Protein AF-A0A1K1T261-F1 (afdb_monomer_lite)

Foldseek 3Di:
DVPLVVVLVVLQVCLVVVVVVVVVVLVVQCVDPDPVSNVVSVVCVVVVVVVNCCSNPSDDCVVVVVLVVVLVVLCVVVVNPDDPVRSVVVSVVVVD

Sequence (96 aa):
MRFITTIQKLLVLKRGKLTKRFENWMEKALKCTTSEIRSFAKGILSDFTAVHNAILLKWSNGQVEVQINKLKTIKRQMYGRCSLELLKHRLVMQLD

InterPro domains:
  IPR002560 Transposase IS204/IS1001/IS1096/IS1165, DDE domain [PF01610] (14-90)
  IPR047951 Transposase ISL3 [PTHR33498] (17-95)

Radius of gyration: 19.12 Å; chains: 1; bounding box: 35×32×44 Å

pLDDT: mean 80.49, std 12.71, range [40.25, 92.75]

Secondary structure (DSSP, 8-state):
-HHHHHHHHHHHHHHHHHHHHHHHHHHHHHT-S-HHHHHHHHHHHHTHHHHHHHHHSS--THHHHHHHHHHHHHHHHTTT---HHHHHHHHHHTT-

Organism: NCBI:txid1004

Structure (mmCIF, N/CA/C/O backbone):
data_AF-A0A1K1T261-F1
#
_entry.id   AF-A0A1K1T261-F1
#
loop_
_atom_site.group_PDB
_atom_site.id
_atom_site.type_symbol
_atom_site.label_atom_id
_atom_site.label_alt_id
_atom_site.label_comp_id
_atom_site.label_asym_id
_atom_site.label_entity_id
_atom_site.label_seq_id
_atom_site.pdbx_PDB_ins_code
_atom_site.Cartn_x
_atom_site.Cartn_y
_atom_site.Cartn_z
_atom_site.occupancy
_atom_site.B_iso_or_equiv
_atom_site.auth_seq_id
_atom_site.auth_comp_id
_atom_site.auth_asym_id
_atom_site.auth_atom_id
_atom_site.pdbx_PDB_model_num
ATOM 1 N N . MET A 1 1 ? 9.044 18.862 -11.007 1.00 45.69 1 MET A N 1
ATOM 2 C CA . MET A 1 1 ? 9.536 18.642 -9.621 1.00 45.69 1 MET A CA 1
ATOM 3 C C . MET A 1 1 ? 8.865 19.488 -8.530 1.00 45.69 1 MET A C 1
ATOM 5 O O . MET A 1 1 ? 8.818 19.014 -7.407 1.00 45.69 1 MET A O 1
ATOM 9 N N . ARG A 1 2 ? 8.315 20.686 -8.803 1.00 40.25 2 ARG A N 1
ATOM 10 C CA . ARG A 1 2 ? 7.755 21.572 -7.755 1.00 40.25 2 ARG A CA 1
ATOM 11 C C . ARG A 1 2 ? 6.442 21.086 -7.107 1.00 40.25 2 ARG A C 1
ATOM 13 O O . ARG A 1 2 ? 6.220 21.352 -5.934 1.00 40.25 2 ARG A O 1
ATOM 20 N N . PHE A 1 3 ? 5.607 20.326 -7.821 1.00 47.56 3 PHE A N 1
ATOM 21 C C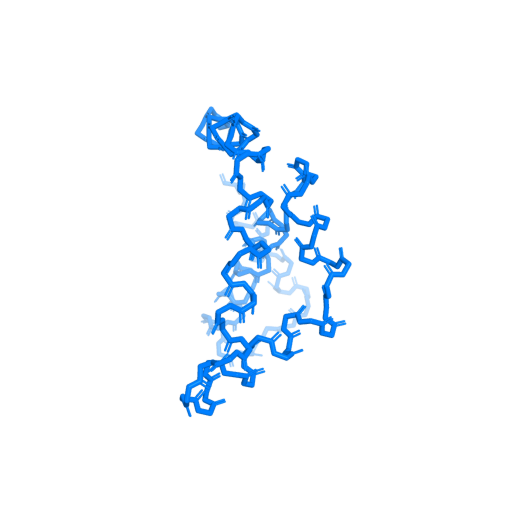A . PHE A 1 3 ? 4.315 19.834 -7.307 1.00 47.56 3 PHE A CA 1
ATOM 22 C C . PHE A 1 3 ? 4.449 18.756 -6.219 1.00 47.56 3 PHE A C 1
ATOM 24 O O . PHE A 1 3 ? 3.804 18.846 -5.175 1.00 47.56 3 PHE A O 1
ATOM 31 N N . ILE A 1 4 ? 5.330 17.772 -6.427 1.00 53.19 4 ILE A N 1
ATOM 32 C CA . ILE A 1 4 ? 5.569 16.686 -5.462 1.00 53.19 4 ILE A CA 1
ATOM 33 C C . ILE A 1 4 ? 6.124 17.261 -4.159 1.00 53.19 4 ILE A C 1
ATOM 35 O O . ILE A 1 4 ? 5.613 16.941 -3.093 1.00 53.19 4 ILE A O 1
ATOM 39 N N . THR A 1 5 ? 7.077 18.194 -4.233 1.00 52.59 5 THR A N 1
ATOM 40 C CA . THR A 1 5 ? 7.631 18.868 -3.050 1.00 52.59 5 THR A CA 1
ATOM 41 C C . THR A 1 5 ? 6.593 19.673 -2.272 1.00 52.59 5 THR A C 1
ATOM 43 O O . THR A 1 5 ? 6.667 19.724 -1.045 1.00 52.59 5 THR A O 1
ATOM 46 N N . THR A 1 6 ? 5.611 20.277 -2.948 1.00 56.78 6 THR A N 1
ATOM 47 C CA . THR A 1 6 ? 4.525 21.018 -2.288 1.00 56.78 6 THR A CA 1
ATOM 48 C C . THR A 1 6 ? 3.569 20.072 -1.566 1.00 56.78 6 THR A C 1
ATOM 50 O O . THR A 1 6 ? 3.245 20.315 -0.405 1.00 56.78 6 THR A O 1
ATOM 53 N N . ILE A 1 7 ? 3.184 18.953 -2.193 1.00 59.84 7 ILE A N 1
ATOM 54 C CA . ILE A 1 7 ? 2.357 17.917 -1.550 1.00 59.84 7 ILE A CA 1
ATOM 55 C C . ILE A 1 7 ? 3.104 17.286 -0.369 1.00 59.84 7 ILE A C 1
ATOM 57 O O . ILE A 1 7 ? 2.524 17.116 0.701 1.00 59.84 7 ILE A O 1
ATOM 61 N N . GLN A 1 8 ? 4.403 17.013 -0.512 1.00 60.88 8 GLN A N 1
ATOM 62 C CA . GLN A 1 8 ? 5.236 16.485 0.571 1.00 60.88 8 GLN A CA 1
ATOM 63 C C . GLN A 1 8 ? 5.339 17.469 1.740 1.00 60.88 8 GLN A C 1
ATOM 65 O O . GLN A 1 8 ? 5.161 17.062 2.885 1.00 60.88 8 GLN A O 1
ATOM 70 N N . LYS A 1 9 ? 5.553 18.767 1.477 1.00 59.22 9 LYS A N 1
ATOM 71 C CA . LYS A 1 9 ? 5.553 19.810 2.519 1.00 59.22 9 LYS A CA 1
ATOM 72 C C . LYS A 1 9 ? 4.200 19.913 3.229 1.00 59.22 9 LYS A C 1
ATOM 74 O O . LYS A 1 9 ? 4.165 19.999 4.454 1.00 59.22 9 LYS A O 1
ATOM 79 N N . LEU A 1 10 ? 3.094 19.857 2.486 1.00 58.72 10 LEU A N 1
ATOM 80 C CA . LEU A 1 10 ? 1.740 19.937 3.043 1.00 58.72 10 LEU A CA 1
ATOM 81 C C . LEU A 1 10 ? 1.368 18.684 3.854 1.00 58.72 10 LEU A C 1
ATOM 83 O O . LEU A 1 10 ? 0.712 18.796 4.891 1.00 58.72 10 LEU A O 1
ATOM 87 N N . LEU A 1 11 ? 1.838 17.506 3.431 1.00 61.38 11 LEU A N 1
ATOM 88 C CA . LEU A 1 11 ? 1.738 16.262 4.194 1.00 61.38 11 LEU A CA 1
ATOM 89 C C . LEU A 1 11 ? 2.551 16.345 5.486 1.00 61.38 11 LEU A C 1
ATOM 91 O O . LEU A 1 11 ? 1.996 16.079 6.546 1.00 61.38 11 LEU A O 1
ATOM 95 N N . VAL A 1 12 ? 3.818 16.773 5.429 1.00 63.25 12 VAL A N 1
ATOM 96 C CA . VAL A 1 12 ? 4.700 16.885 6.606 1.00 63.25 12 VAL A CA 1
ATOM 97 C C . VAL A 1 12 ? 4.099 17.789 7.687 1.00 63.25 12 VAL A C 1
ATOM 99 O O . VAL A 1 12 ? 4.057 17.393 8.850 1.00 63.25 12 VAL A O 1
ATOM 102 N N . LEU A 1 13 ? 3.538 18.942 7.307 1.00 59.84 13 LEU A N 1
ATOM 103 C CA . LEU A 1 13 ? 2.895 19.883 8.237 1.00 59.84 13 LEU A CA 1
ATOM 104 C C . LEU A 1 13 ? 1.635 19.319 8.921 1.00 59.84 13 LEU A C 1
ATOM 106 O O . LEU A 1 13 ? 1.265 19.770 10.004 1.00 59.84 13 LEU A O 1
ATOM 110 N N . LYS A 1 14 ? 0.964 18.330 8.318 1.00 62.66 14 LYS A N 1
ATOM 111 C CA . LYS A 1 14 ? -0.257 17.721 8.872 1.00 62.66 14 LYS A CA 1
ATOM 112 C C . LYS A 1 14 ? -0.009 16.451 9.693 1.00 62.66 14 LYS A C 1
ATOM 114 O O . LYS A 1 14 ? -0.934 16.017 10.374 1.00 62.66 14 LYS A O 1
ATOM 119 N N . ARG A 1 15 ? 1.201 15.877 9.693 1.00 66.50 15 ARG A N 1
ATOM 120 C CA . ARG A 1 15 ? 1.488 14.553 10.288 1.00 66.50 15 ARG A CA 1
ATOM 121 C C . ARG A 1 15 ? 1.268 14.447 11.786 1.00 66.50 15 ARG A C 1
ATOM 123 O O . ARG A 1 15 ? 0.611 13.508 12.211 1.00 66.50 15 ARG A O 1
ATOM 130 N N . GLY A 1 16 ? 1.712 15.429 12.572 1.00 65.25 16 GLY A N 1
ATOM 131 C CA . GLY A 1 16 ? 1.498 15.406 14.028 1.00 65.25 16 GLY A CA 1
ATOM 132 C C . GLY A 1 16 ? 0.012 15.389 14.416 1.00 65.25 16 GLY A C 1
ATOM 133 O O . GLY A 1 16 ? -0.384 14.714 15.360 1.00 65.25 16 GLY A O 1
ATOM 134 N N . LYS A 1 17 ? -0.844 16.066 13.634 1.00 66.94 17 LYS A N 1
ATOM 135 C CA . LYS A 1 17 ? -2.310 16.017 13.799 1.00 66.94 17 LYS A CA 1
ATOM 136 C C . LYS A 1 17 ? -2.928 14.745 13.204 1.00 66.94 17 LYS A C 1
ATOM 138 O O . LYS A 1 17 ? -4.030 14.366 13.595 1.00 66.94 17 LYS A O 1
ATOM 143 N N . LEU A 1 18 ? -2.245 14.106 12.255 1.00 71.88 18 LEU A N 1
ATOM 144 C CA . LEU A 1 18 ? -2.711 12.911 11.559 1.00 71.88 18 LEU A CA 1
ATOM 145 C C . LEU A 1 18 ? -2.570 11.659 12.427 1.00 71.88 18 LEU A C 1
ATOM 147 O O . LEU A 1 18 ? -3.509 10.875 12.456 1.00 71.88 18 LEU A O 1
ATOM 151 N N . THR A 1 19 ? -1.474 11.509 13.179 1.00 75.06 19 THR A N 1
ATOM 152 C CA . THR A 1 19 ? -1.239 10.336 14.043 1.00 75.06 19 THR A CA 1
ATOM 153 C C . THR A 1 19 ? -2.331 10.186 15.102 1.00 75.06 19 THR A C 1
ATOM 155 O O . THR A 1 19 ? -3.007 9.164 15.151 1.00 75.06 19 THR A O 1
ATOM 158 N N . LYS A 1 20 ? -2.627 11.256 15.854 1.00 78.81 20 LYS A N 1
ATOM 159 C CA . LYS A 1 20 ? -3.682 11.236 16.885 1.00 78.81 20 LYS A CA 1
ATOM 160 C C . LYS A 1 20 ? -5.083 11.011 16.301 1.00 78.81 20 LYS A C 1
ATOM 162 O O . LYS A 1 20 ? -5.943 10.383 16.911 1.00 78.81 20 LYS A O 1
ATOM 167 N N . ARG A 1 21 ? -5.337 11.528 15.095 1.00 82.38 21 ARG A N 1
ATOM 168 C CA . ARG A 1 21 ? -6.608 11.309 14.388 1.00 82.38 21 ARG A CA 1
ATOM 169 C C . ARG A 1 21 ? -6.721 9.879 13.851 1.00 82.38 21 ARG A C 1
ATOM 171 O O . ARG A 1 21 ? -7.828 9.352 13.810 1.00 82.38 21 ARG A O 1
ATOM 178 N N . PHE A 1 22 ? -5.602 9.279 13.453 1.00 83.94 22 PHE A N 1
ATOM 179 C CA . PHE A 1 22 ? -5.515 7.903 12.976 1.00 83.94 22 PHE A CA 1
ATOM 180 C C . PHE A 1 22 ? -5.745 6.900 14.111 1.00 83.94 22 PHE A C 1
ATOM 182 O O . PHE A 1 22 ? -6.5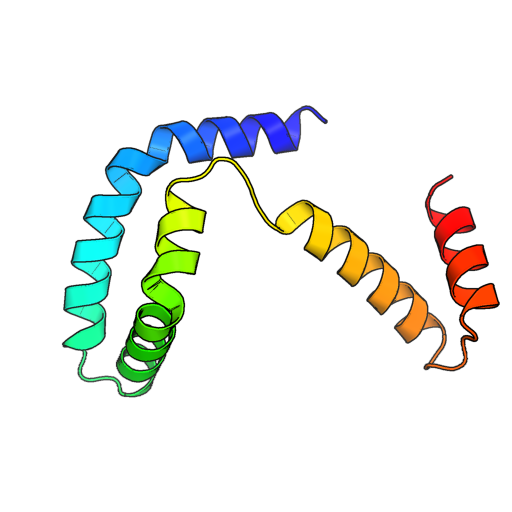82 6.018 13.954 1.00 83.94 22 PHE A O 1
ATOM 189 N N . GLU A 1 23 ? -5.115 7.090 15.271 1.00 83.44 23 GLU A N 1
ATOM 190 C CA . GLU A 1 23 ? -5.345 6.266 16.470 1.00 83.44 23 GLU A CA 1
ATOM 191 C C . GLU A 1 23 ? -6.821 6.295 16.898 1.00 83.44 23 GLU A C 1
ATOM 193 O O . GLU A 1 23 ? -7.468 5.251 16.994 1.00 83.44 23 GLU A O 1
ATOM 198 N N . ASN A 1 24 ? -7.408 7.492 17.011 1.00 87.25 24 ASN A N 1
ATOM 199 C CA . ASN A 1 24 ? -8.831 7.653 17.333 1.00 87.25 24 ASN A CA 1
ATOM 200 C C . ASN A 1 24 ? -9.764 7.006 16.295 1.00 87.25 24 ASN A C 1
ATOM 202 O O . ASN A 1 24 ? -10.871 6.576 16.625 1.00 87.25 24 ASN A O 1
ATOM 206 N N . TRP A 1 25 ? -9.368 6.994 15.021 1.00 89.00 25 TRP A N 1
ATOM 207 C CA . TRP A 1 25 ? -10.140 6.339 13.970 1.00 89.00 25 TRP A CA 1
ATOM 208 C C . TRP A 1 25 ? -10.014 4.816 14.053 1.00 89.00 25 TRP A C 1
ATOM 210 O O . TRP A 1 25 ? -11.030 4.136 13.939 1.00 89.00 25 TRP A O 1
ATOM 220 N N . MET A 1 26 ? -8.818 4.286 14.322 1.00 88.12 26 MET A N 1
ATOM 221 C CA . MET A 1 26 ? -8.576 2.850 14.495 1.00 88.12 26 MET A CA 1
ATOM 222 C C . MET A 1 26 ? -9.419 2.265 15.632 1.00 88.12 26 MET A C 1
ATOM 224 O O . MET A 1 26 ? -10.064 1.233 15.443 1.00 88.12 26 MET A O 1
ATOM 228 N N . GLU A 1 27 ? -9.508 2.951 16.775 1.00 88.44 27 GLU A N 1
ATOM 229 C CA . GLU A 1 27 ? -10.368 2.519 17.885 1.00 88.44 27 GLU A CA 1
ATOM 230 C C . GLU A 1 27 ? -11.849 2.444 17.491 1.00 88.44 27 GLU A C 1
ATOM 232 O O . GLU A 1 27 ? -12.553 1.500 17.859 1.00 88.44 27 GLU A O 1
ATOM 237 N N . LYS A 1 28 ? -12.332 3.425 16.719 1.00 89.69 28 LYS A N 1
ATOM 238 C CA . LYS A 1 28 ? -13.715 3.447 16.219 1.00 89.69 28 LYS A CA 1
ATOM 239 C C . LYS A 1 28 ? -13.953 2.377 15.156 1.00 89.69 28 LYS A C 1
ATOM 241 O O . LYS A 1 28 ? -15.001 1.739 15.168 1.00 89.69 28 LYS A O 1
ATOM 246 N N . ALA A 1 29 ? -12.992 2.163 14.262 1.00 88.56 29 ALA A N 1
ATOM 247 C CA . ALA A 1 29 ? -13.085 1.193 13.176 1.00 88.56 29 ALA A CA 1
ATOM 248 C C . ALA A 1 29 ? -13.113 -0.251 13.704 1.00 88.56 29 ALA A C 1
ATOM 250 O O . ALA A 1 29 ? -13.910 -1.061 13.236 1.00 88.56 29 ALA A O 1
ATOM 251 N N . LEU A 1 30 ? -12.327 -0.558 14.742 1.00 88.19 30 LEU A N 1
ATOM 252 C CA . LEU A 1 30 ? -12.340 -1.870 15.399 1.00 88.19 30 LEU A CA 1
ATOM 253 C C . LEU A 1 30 ? -13.653 -2.148 16.148 1.00 88.19 30 LEU A C 1
ATOM 255 O O . LEU A 1 30 ? -14.105 -3.293 16.185 1.00 88.19 30 LEU A O 1
ATOM 259 N N . LYS A 1 31 ? -14.286 -1.107 16.704 1.00 90.44 31 LYS A N 1
ATOM 260 C CA . LYS A 1 31 ? -15.581 -1.187 17.407 1.00 90.44 31 LYS A CA 1
ATOM 261 C C . LYS A 1 31 ? -16.793 -1.091 16.472 1.00 90.44 31 LYS A C 1
ATOM 263 O O . LYS A 1 31 ? -17.926 -1.181 16.936 1.00 90.44 31 LYS A O 1
ATOM 268 N N . CYS A 1 32 ? -16.581 -0.901 15.170 1.00 89.81 32 CYS A N 1
ATOM 269 C CA . CYS A 1 32 ? -17.669 -0.750 14.212 1.00 89.81 32 CYS A CA 1
ATOM 270 C C . CYS A 1 32 ? -18.445 -2.069 14.044 1.00 89.81 32 CYS A C 1
ATOM 272 O O . CYS A 1 32 ? -17.874 -3.165 14.080 1.00 89.81 32 CYS A O 1
ATOM 274 N N . THR A 1 33 ? -19.761 -1.969 13.863 1.00 85.38 33 THR A N 1
ATOM 275 C CA . THR A 1 33 ? -20.665 -3.111 13.652 1.00 85.38 33 THR A CA 1
ATOM 276 C C . THR A 1 33 ? -20.485 -3.752 12.277 1.00 85.38 33 THR A C 1
ATOM 278 O O . THR A 1 33 ? -20.675 -4.957 12.150 1.00 85.38 33 THR A O 1
ATOM 281 N N . THR A 1 34 ? -20.042 -2.985 11.279 1.00 91.56 34 THR A N 1
ATOM 282 C CA . THR A 1 34 ? -19.765 -3.458 9.917 1.00 91.56 34 THR A CA 1
ATOM 283 C C . THR A 1 34 ? -18.523 -4.355 9.874 1.00 91.56 34 THR A C 1
ATOM 285 O O . THR A 1 34 ? -17.420 -3.935 10.241 1.00 91.56 34 THR A O 1
ATOM 288 N N . SER A 1 35 ? -18.684 -5.591 9.397 1.00 88.06 35 SER A N 1
ATOM 289 C CA . SER A 1 35 ? -17.615 -6.596 9.312 1.00 88.06 35 SER A CA 1
ATOM 290 C C . SER A 1 35 ? -16.442 -6.170 8.433 1.00 88.06 35 SER A C 1
ATOM 292 O O . SER A 1 35 ? -15.290 -6.429 8.766 1.00 88.06 35 SER A O 1
ATOM 294 N N . GLU A 1 36 ? -16.723 -5.481 7.337 1.00 91.12 36 GLU A N 1
ATOM 295 C CA . GLU A 1 36 ? -15.781 -5.042 6.315 1.00 91.12 36 GLU A CA 1
ATOM 296 C C . GLU A 1 36 ? -14.818 -4.008 6.894 1.00 91.12 36 GLU A C 1
ATOM 298 O O . GLU A 1 36 ? -13.603 -4.127 6.746 1.00 91.12 36 GLU A O 1
ATOM 303 N N . ILE A 1 37 ? -15.359 -3.037 7.637 1.00 88.88 37 ILE A N 1
ATOM 304 C CA . ILE A 1 37 ? -14.581 -1.991 8.312 1.00 88.88 37 ILE A CA 1
ATOM 305 C C . ILE A 1 37 ? -13.693 -2.610 9.391 1.00 88.88 37 ILE A C 1
ATOM 307 O O . ILE A 1 37 ? -12.518 -2.259 9.507 1.00 88.88 37 ILE A O 1
ATOM 311 N N . ARG A 1 38 ? -14.223 -3.574 10.151 1.00 91.69 38 ARG A N 1
ATOM 312 C CA . ARG A 1 38 ? -13.458 -4.266 11.190 1.00 91.69 38 ARG A CA 1
ATOM 313 C C . ARG A 1 38 ? -12.333 -5.118 10.601 1.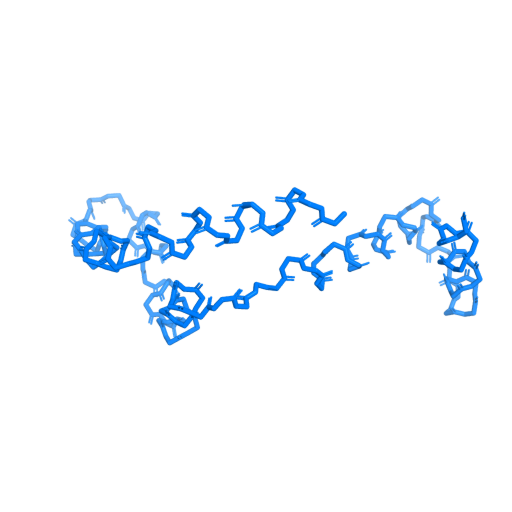00 91.69 38 ARG A C 1
ATOM 315 O O . ARG A 1 38 ? -11.219 -5.085 11.115 1.00 91.69 38 ARG A O 1
ATOM 322 N N . SER A 1 39 ? -12.602 -5.865 9.533 1.00 89.62 39 SER A N 1
ATOM 323 C CA . SER A 1 39 ? -11.599 -6.674 8.829 1.00 89.62 39 SER A CA 1
ATOM 324 C C . SER A 1 39 ? -10.516 -5.802 8.200 1.00 89.62 39 SER A C 1
ATOM 326 O O . SER A 1 39 ? -9.334 -6.115 8.318 1.00 89.62 39 SER A O 1
ATOM 328 N N . PHE A 1 40 ? -10.896 -4.663 7.620 1.00 88.56 40 PHE A N 1
ATOM 329 C CA . PHE A 1 40 ? -9.949 -3.676 7.113 1.00 88.56 40 PHE A CA 1
ATOM 330 C C . PHE A 1 40 ? -9.058 -3.107 8.226 1.00 88.56 40 PHE A C 1
ATOM 332 O O . PHE A 1 40 ? -7.837 -3.094 8.094 1.00 88.56 40 PHE A O 1
ATOM 339 N N . ALA A 1 41 ? -9.645 -2.715 9.362 1.00 89.94 41 ALA A N 1
ATOM 340 C CA . ALA A 1 41 ? -8.888 -2.240 10.519 1.00 89.94 41 ALA A CA 1
ATOM 341 C C . ALA A 1 41 ? -7.944 -3.317 11.082 1.00 89.94 41 ALA A C 1
ATOM 343 O O . ALA A 1 41 ? -6.819 -3.007 11.462 1.00 89.94 41 ALA A O 1
ATOM 344 N N . LYS A 1 42 ? -8.357 -4.591 11.087 1.00 90.38 42 LYS A N 1
ATOM 345 C CA . LYS A 1 42 ? -7.482 -5.714 11.461 1.00 90.38 42 LYS A CA 1
ATOM 346 C C . LYS A 1 42 ? -6.298 -5.876 10.504 1.00 90.38 42 LYS A C 1
ATOM 348 O O . LYS A 1 42 ? -5.189 -6.078 10.980 1.00 90.38 42 LYS A O 1
ATOM 353 N N . GLY A 1 43 ? -6.515 -5.744 9.193 1.00 89.69 43 GLY A N 1
ATOM 354 C CA . GLY A 1 43 ? -5.431 -5.770 8.202 1.00 89.69 43 GLY A CA 1
ATOM 355 C C . GLY A 1 43 ? -4.456 -4.597 8.358 1.00 89.69 43 GLY A C 1
ATOM 356 O O . GLY A 1 43 ? -3.246 -4.763 8.269 1.00 89.69 43 GLY A O 1
ATOM 357 N N . ILE A 1 44 ? -4.961 -3.408 8.691 1.00 88.88 44 ILE A N 1
ATOM 358 C CA . ILE A 1 44 ? -4.099 -2.268 9.034 1.00 88.88 44 ILE A CA 1
ATOM 359 C C . ILE A 1 44 ? -3.295 -2.548 10.308 1.00 88.88 44 ILE A C 1
ATOM 361 O O . ILE A 1 44 ? -2.133 -2.161 10.394 1.00 88.88 44 ILE A O 1
ATOM 365 N N . LEU A 1 45 ? -3.900 -3.206 11.301 1.00 88.69 45 LEU A N 1
ATOM 366 C CA . LEU A 1 45 ? -3.230 -3.536 12.555 1.00 88.69 45 LEU A CA 1
ATOM 367 C C . LEU A 1 45 ? -2.119 -4.578 1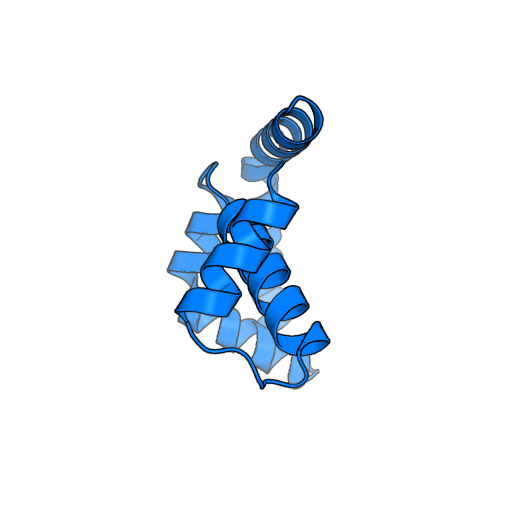2.360 1.00 88.69 45 LEU A C 1
ATOM 369 O O . LEU A 1 45 ? -1.077 -4.455 12.999 1.00 88.69 45 LEU A O 1
ATOM 373 N N . SER A 1 46 ? -2.295 -5.563 11.470 1.00 89.62 46 SER A N 1
ATOM 374 C CA . SER A 1 46 ? -1.215 -6.507 11.144 1.00 89.62 46 SER A CA 1
ATOM 375 C C . SER A 1 46 ? -0.008 -5.811 10.511 1.00 89.62 46 SER A C 1
ATOM 377 O O . SER A 1 46 ? 1.124 -6.176 10.811 1.00 89.62 46 SER A O 1
ATOM 379 N N . ASP A 1 47 ? -0.242 -4.754 9.729 1.00 89.00 47 ASP A N 1
ATOM 380 C CA . ASP A 1 47 ? 0.805 -3.948 9.089 1.00 89.00 47 ASP A CA 1
ATOM 381 C C . ASP A 1 47 ? 1.090 -2.631 9.837 1.00 89.00 47 ASP A C 1
ATOM 383 O O . ASP A 1 47 ? 1.598 -1.664 9.255 1.00 89.00 47 ASP A O 1
ATOM 387 N N . PHE A 1 48 ? 0.778 -2.567 11.139 1.00 85.19 48 PHE A N 1
ATOM 388 C CA . PHE A 1 48 ? 0.782 -1.319 11.907 1.00 85.19 48 PHE A CA 1
ATOM 389 C C . PHE A 1 48 ? 2.107 -0.563 11.800 1.00 85.19 48 PHE A C 1
ATOM 391 O O . PHE A 1 48 ? 2.107 0.641 11.559 1.00 85.19 48 PHE A O 1
ATOM 398 N N . THR A 1 49 ? 3.244 -1.252 11.911 1.00 84.44 49 THR A N 1
ATOM 399 C CA . THR A 1 49 ? 4.570 -0.624 11.819 1.00 84.44 49 THR A CA 1
ATOM 400 C C . THR A 1 49 ? 4.792 0.042 10.463 1.00 84.44 49 THR A C 1
ATOM 402 O O . THR A 1 49 ? 5.311 1.157 10.402 1.00 84.44 49 THR A O 1
ATOM 405 N N . ALA A 1 50 ? 4.371 -0.603 9.372 1.00 84.44 50 ALA A N 1
ATOM 406 C CA . ALA A 1 50 ? 4.504 -0.058 8.026 1.00 84.44 50 ALA A CA 1
ATOM 407 C C . ALA A 1 50 ? 3.601 1.168 7.834 1.00 84.44 50 ALA A C 1
ATOM 409 O O . ALA A 1 50 ? 4.058 2.193 7.329 1.00 84.44 50 ALA A O 1
ATOM 410 N N . VAL A 1 51 ? 2.350 1.098 8.295 1.00 84.00 51 VAL A N 1
ATOM 411 C CA . VAL A 1 51 ? 1.379 2.200 8.194 1.00 84.00 51 VAL A CA 1
ATOM 412 C C . VAL A 1 51 ? 1.784 3.384 9.075 1.00 84.00 51 VAL A C 1
ATOM 414 O O . VAL A 1 51 ? 1.779 4.530 8.625 1.00 84.00 51 VAL A O 1
ATOM 417 N N . HIS A 1 52 ? 2.207 3.117 10.307 1.00 81.31 52 HIS A N 1
ATOM 418 C CA . HIS A 1 52 ? 2.702 4.123 11.240 1.00 81.31 52 HIS A CA 1
ATOM 419 C C . HIS A 1 52 ? 3.939 4.836 10.675 1.00 81.31 52 HIS A C 1
ATOM 421 O O . HIS A 1 52 ? 3.995 6.067 10.639 1.00 81.31 52 HIS A O 1
ATOM 427 N N . ASN A 1 53 ? 4.891 4.082 10.120 1.00 82.69 53 ASN A N 1
ATOM 428 C CA . ASN A 1 53 ? 6.061 4.652 9.458 1.00 82.69 53 ASN A CA 1
ATOM 429 C C . ASN A 1 53 ? 5.699 5.416 8.179 1.00 82.69 53 ASN A C 1
ATOM 431 O O . ASN A 1 53 ? 6.290 6.461 7.928 1.00 82.69 53 ASN A O 1
ATOM 435 N N . ALA A 1 54 ? 4.715 4.968 7.397 1.00 80.75 54 ALA A N 1
ATOM 436 C CA . ALA A 1 54 ? 4.234 5.701 6.224 1.00 80.75 54 ALA A CA 1
ATOM 437 C C . ALA A 1 54 ? 3.602 7.057 6.597 1.00 80.75 54 ALA A C 1
ATOM 439 O O . ALA A 1 54 ? 3.719 8.029 5.846 1.00 80.75 54 ALA A O 1
ATOM 440 N N . ILE A 1 55 ? 2.969 7.145 7.773 1.00 78.19 55 ILE A N 1
ATOM 441 C CA . ILE A 1 55 ? 2.437 8.398 8.318 1.00 78.19 55 ILE A CA 1
ATOM 442 C C . ILE A 1 55 ? 3.572 9.293 8.827 1.00 78.19 55 ILE A C 1
ATOM 444 O O . ILE A 1 55 ? 3.584 10.485 8.524 1.00 78.19 55 ILE A O 1
ATOM 448 N N . LEU A 1 56 ? 4.535 8.751 9.575 1.00 78.25 56 LEU A N 1
ATOM 449 C CA . LEU A 1 56 ? 5.607 9.539 10.190 1.00 78.25 56 LEU A CA 1
ATOM 450 C C . LEU A 1 56 ? 6.679 9.994 9.188 1.00 78.25 56 LEU A C 1
ATOM 452 O O . LEU A 1 56 ? 7.069 11.167 9.161 1.00 78.25 56 LEU A O 1
ATOM 456 N N . LEU A 1 57 ? 7.164 9.080 8.347 1.00 77.56 57 LEU A N 1
ATOM 457 C CA . LEU A 1 57 ? 8.335 9.281 7.497 1.00 77.56 57 LEU A CA 1
ATOM 458 C C . LEU A 1 57 ? 8.007 10.089 6.246 1.00 77.56 57 LEU A C 1
ATOM 460 O O . LEU A 1 57 ? 6.953 9.969 5.635 1.00 77.56 57 LEU A O 1
ATOM 464 N N . LYS A 1 58 ? 8.927 10.968 5.823 1.00 73.12 58 LYS A N 1
ATOM 465 C CA . LYS A 1 58 ? 8.768 11.809 4.608 1.00 73.12 58 LYS A CA 1
ATOM 466 C C . LYS A 1 58 ? 8.788 11.024 3.299 1.00 73.12 58 LYS A C 1
ATOM 468 O O . LYS A 1 58 ? 8.496 11.589 2.248 1.00 73.12 58 LYS A O 1
ATOM 473 N N . TRP A 1 59 ? 9.169 9.759 3.372 1.00 74.44 59 TRP A N 1
ATOM 474 C CA . TRP A 1 59 ? 9.328 8.872 2.237 1.00 74.44 59 TRP A CA 1
ATOM 475 C C . TRP A 1 59 ? 7.977 8.278 1.856 1.00 74.44 59 TRP A C 1
ATOM 477 O O . TRP A 1 59 ? 7.185 7.914 2.718 1.00 74.44 59 TRP A O 1
ATOM 487 N N . SER A 1 60 ? 7.718 8.196 0.558 1.00 76.25 60 SER A N 1
ATOM 488 C CA . SER A 1 60 ? 6.512 7.578 0.018 1.00 76.25 60 SER A CA 1
ATOM 489 C C . SER A 1 60 ? 6.916 6.583 -1.056 1.00 76.25 60 SER A C 1
ATOM 491 O O . SER A 1 60 ? 7.749 6.923 -1.900 1.00 76.25 60 SER A O 1
ATOM 493 N N . ASN A 1 61 ? 6.254 5.431 -1.109 1.00 82.25 61 ASN A N 1
ATOM 494 C CA . ASN A 1 61 ? 6.436 4.468 -2.198 1.00 82.25 61 ASN A CA 1
ATOM 495 C C . ASN A 1 61 ? 5.880 4.961 -3.545 1.00 82.25 61 ASN A C 1
ATOM 497 O O . ASN A 1 61 ? 6.068 4.296 -4.558 1.00 82.25 61 ASN A O 1
ATOM 501 N N . GLY A 1 62 ? 5.277 6.155 -3.595 1.00 82.81 62 GLY A N 1
ATOM 502 C CA . GLY A 1 62 ? 4.650 6.706 -4.796 1.00 82.81 62 GLY A CA 1
ATOM 503 C C . GLY A 1 62 ? 5.574 6.767 -6.015 1.00 82.81 62 GLY A C 1
ATOM 504 O O . GLY A 1 62 ? 5.141 6.446 -7.115 1.00 82.81 62 GLY A O 1
ATOM 505 N N . GLN A 1 63 ? 6.861 7.096 -5.849 1.00 83.62 63 GLN A N 1
ATOM 506 C CA . GLN A 1 63 ? 7.797 7.089 -6.982 1.00 83.62 63 GLN A CA 1
ATOM 507 C C . GLN A 1 63 ? 7.982 5.676 -7.554 1.00 83.62 63 GLN A C 1
ATOM 509 O O . GLN A 1 63 ? 7.985 5.499 -8.769 1.00 83.62 63 GLN A O 1
ATOM 514 N N . VAL A 1 64 ? 8.107 4.671 -6.686 1.00 87.00 64 VAL A N 1
ATOM 515 C CA . VAL A 1 64 ? 8.263 3.267 -7.088 1.00 87.00 64 VAL A CA 1
ATOM 516 C C . VAL A 1 64 ? 6.979 2.760 -7.744 1.00 87.00 64 VAL A C 1
ATOM 518 O O . VAL A 1 64 ? 7.027 2.169 -8.821 1.00 87.00 64 VAL A O 1
ATOM 521 N N . GLU A 1 65 ? 5.821 3.059 -7.156 1.00 88.19 65 GLU A N 1
ATOM 522 C CA . GLU A 1 65 ? 4.509 2.699 -7.701 1.00 88.19 65 GLU A CA 1
ATOM 523 C C . GLU A 1 65 ? 4.263 3.311 -9.081 1.00 88.19 65 GLU A C 1
ATOM 525 O O . GLU A 1 65 ? 3.762 2.627 -9.972 1.00 88.19 65 GLU A O 1
ATOM 530 N N . VAL A 1 66 ? 4.663 4.569 -9.296 1.00 87.62 66 VAL A N 1
ATOM 531 C CA . VAL A 1 66 ? 4.564 5.228 -10.605 1.00 87.62 66 VAL A CA 1
ATOM 532 C C . VAL A 1 66 ? 5.395 4.483 -11.649 1.00 87.62 66 VAL A C 1
ATOM 534 O O . VAL A 1 66 ? 4.886 4.201 -12.734 1.00 87.62 66 VAL A O 1
ATOM 537 N N . GLN A 1 67 ? 6.639 4.117 -11.332 1.00 88.25 67 GLN A N 1
ATOM 538 C CA . GLN A 1 67 ? 7.493 3.372 -12.265 1.00 88.25 67 GLN A CA 1
ATOM 539 C C . GLN A 1 67 ? 6.929 1.974 -12.559 1.00 88.25 67 GLN A C 1
ATOM 541 O O . GLN A 1 67 ? 6.846 1.565 -13.718 1.00 88.25 67 GLN A O 1
ATOM 546 N N . ILE A 1 68 ? 6.452 1.267 -11.530 1.00 90.44 68 ILE A N 1
ATOM 547 C CA . ILE A 1 68 ? 5.801 -0.040 -11.686 1.00 90.44 68 ILE A CA 1
ATOM 548 C C . ILE A 1 68 ? 4.537 0.077 -12.544 1.00 90.44 68 ILE A C 1
ATOM 550 O O . ILE A 1 68 ? 4.291 -0.777 -13.395 1.00 90.44 68 ILE A O 1
ATOM 554 N N . ASN A 1 69 ? 3.734 1.123 -12.353 1.00 90.56 69 ASN A N 1
ATOM 555 C CA . ASN A 1 69 ? 2.525 1.341 -13.139 1.00 90.56 69 ASN A CA 1
ATOM 556 C C . ASN A 1 69 ? 2.849 1.634 -14.605 1.00 90.56 69 ASN A C 1
ATOM 558 O O . ASN A 1 69 ? 2.217 1.035 -15.472 1.00 90.56 69 ASN A O 1
ATOM 562 N N . LYS A 1 70 ? 3.864 2.457 -14.901 1.00 89.38 70 LYS A N 1
ATOM 563 C CA . LYS A 1 70 ? 4.348 2.664 -16.279 1.00 89.38 70 LYS A CA 1
ATOM 564 C C . LYS A 1 70 ? 4.751 1.342 -16.934 1.00 89.38 70 LYS A C 1
ATOM 566 O O . LYS A 1 70 ? 4.264 1.008 -18.013 1.00 89.38 70 LYS A O 1
ATOM 571 N N . LEU A 1 71 ? 5.554 0.541 -16.234 1.00 91.19 71 LEU A N 1
ATOM 572 C CA . LEU A 1 71 ? 5.997 -0.769 -16.708 1.00 91.19 71 LEU A CA 1
ATOM 573 C C . LEU A 1 71 ? 4.820 -1.732 -16.953 1.00 91.19 71 LEU A C 1
ATOM 575 O O . LEU A 1 71 ? 4.751 -2.390 -17.994 1.00 91.19 71 LEU A O 1
ATOM 579 N N . LYS A 1 72 ? 3.853 -1.791 -16.028 1.00 90.50 72 LYS A N 1
ATOM 580 C CA . LYS A 1 72 ? 2.625 -2.589 -16.183 1.00 90.50 72 LYS A CA 1
ATOM 581 C C . LYS A 1 72 ? 1.795 -2.123 -17.379 1.00 90.50 72 LYS A C 1
ATOM 583 O O . LYS A 1 72 ? 1.266 -2.965 -18.101 1.00 90.50 72 LYS A O 1
ATOM 588 N N . THR A 1 73 ? 1.687 -0.816 -17.604 1.00 91.69 73 THR A N 1
ATOM 589 C CA . THR A 1 73 ? 0.967 -0.244 -18.749 1.00 91.69 73 THR A CA 1
ATOM 590 C C . THR A 1 73 ? 1.612 -0.652 -20.066 1.00 91.69 73 THR A C 1
ATOM 592 O O . THR A 1 73 ? 0.910 -1.172 -20.930 1.00 91.69 73 THR A O 1
ATOM 595 N N . ILE A 1 74 ? 2.936 -0.527 -20.196 1.00 89.62 74 ILE A N 1
ATOM 596 C CA . ILE A 1 74 ? 3.668 -1.000 -21.379 1.00 89.62 74 ILE A CA 1
ATOM 597 C C . ILE A 1 74 ? 3.389 -2.489 -21.619 1.00 89.62 74 ILE A C 1
ATOM 599 O O . ILE A 1 74 ? 2.977 -2.878 -22.708 1.00 89.62 74 ILE A O 1
ATOM 603 N N . LYS A 1 75 ? 3.547 -3.332 -20.592 1.00 90.31 75 LYS A N 1
ATOM 604 C CA . LYS A 1 75 ? 3.323 -4.780 -20.719 1.00 90.31 75 LYS A CA 1
ATOM 605 C C . LYS A 1 75 ? 1.887 -5.114 -21.157 1.00 90.31 75 LYS A C 1
ATOM 607 O O . LYS A 1 75 ? 1.691 -6.041 -21.944 1.00 90.31 75 LYS A O 1
ATOM 612 N N . ARG A 1 76 ? 0.890 -4.354 -20.683 1.00 92.75 76 ARG A N 1
ATOM 613 C CA . ARG A 1 76 ? -0.527 -4.491 -21.074 1.00 92.75 76 ARG A CA 1
ATOM 614 C C . ARG A 1 76 ? -0.793 -4.045 -22.509 1.00 92.75 76 ARG A C 1
ATOM 616 O O . ARG A 1 76 ? -1.477 -4.767 -23.221 1.00 92.75 76 ARG A O 1
ATOM 623 N N . GLN A 1 77 ? -0.209 -2.930 -22.957 1.00 89.75 77 GLN A N 1
ATOM 624 C CA . GLN A 1 77 ? -0.280 -2.487 -24.361 1.00 89.75 77 GLN A CA 1
ATOM 625 C C . GLN A 1 77 ? 0.286 -3.532 -25.333 1.00 89.75 77 GLN A C 1
ATOM 627 O O . GLN A 1 77 ? -0.034 -3.534 -26.515 1.00 89.75 77 GLN A O 1
ATOM 632 N N . MET A 1 78 ? 1.145 -4.418 -24.834 1.00 89.12 78 MET A N 1
ATOM 633 C CA . MET 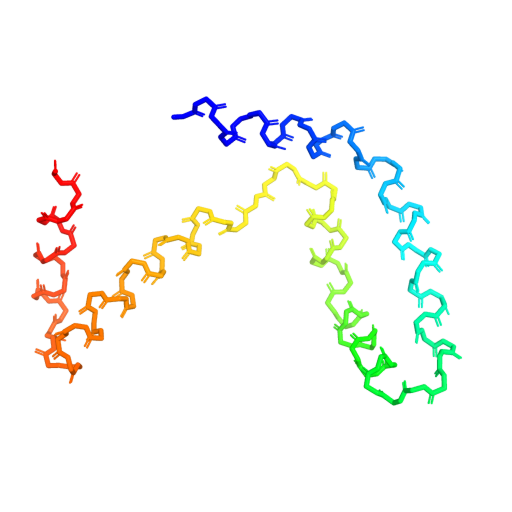A 1 78 ? 1.760 -5.500 -25.596 1.00 89.12 78 MET A CA 1
ATOM 634 C C . MET A 1 78 ? 1.021 -6.829 -25.504 1.00 89.12 78 MET A C 1
ATOM 636 O O . MET A 1 78 ? 1.534 -7.835 -25.991 1.00 89.12 78 MET A O 1
ATOM 640 N N . TYR A 1 79 ? -0.141 -6.866 -24.847 1.00 89.00 79 TYR A N 1
ATOM 641 C CA . TYR A 1 79 ? -0.912 -8.090 -24.616 1.00 89.00 79 TYR A CA 1
ATOM 642 C C . TYR A 1 79 ? -0.070 -9.219 -23.995 1.00 89.00 79 TYR A C 1
ATOM 644 O O . TYR A 1 79 ? -0.256 -10.394 -24.296 1.00 89.00 79 TYR A O 1
ATOM 652 N N . GLY A 1 80 ? 0.916 -8.864 -23.161 1.00 83.44 80 GLY A N 1
ATOM 653 C CA . GLY A 1 80 ? 1.836 -9.824 -22.546 1.00 83.44 80 GLY A CA 1
ATOM 654 C C . GLY A 1 80 ? 2.911 -10.405 -23.475 1.00 83.44 80 GLY A C 1
ATOM 655 O O . GLY A 1 80 ? 3.760 -11.148 -22.995 1.00 83.44 80 GLY A O 1
ATOM 656 N N . ARG A 1 81 ? 2.949 -10.035 -24.762 1.00 84.81 81 ARG A N 1
ATOM 657 C CA . ARG A 1 81 ? 3.897 -10.546 -25.776 1.00 84.81 81 ARG A CA 1
ATOM 658 C C . ARG A 1 81 ? 5.232 -9.798 -25.786 1.00 84.81 81 ARG A C 1
ATOM 660 O O . ARG A 1 81 ? 5.757 -9.446 -26.837 1.00 84.81 81 ARG A O 1
ATOM 667 N N . CYS A 1 82 ? 5.759 -9.498 -24.607 1.00 84.50 82 CYS A N 1
ATOM 668 C CA . CYS A 1 82 ? 6.965 -8.696 -24.460 1.00 84.50 82 CYS A CA 1
ATOM 669 C C . CYS A 1 82 ? 8.056 -9.504 -23.756 1.00 84.50 82 CYS A C 1
ATOM 671 O O . CYS A 1 82 ? 7.887 -9.878 -22.593 1.00 84.50 82 CYS A O 1
ATOM 673 N N . SER A 1 83 ? 9.162 -9.772 -24.459 1.00 88.88 83 SER A N 1
ATOM 674 C CA . SER A 1 83 ? 10.388 -10.279 -23.837 1.00 88.88 83 SER A CA 1
ATOM 675 C C . SER A 1 83 ? 11.016 -9.188 -22.964 1.00 88.88 83 SER A C 1
ATOM 677 O O . SER A 1 83 ? 10.740 -7.999 -23.140 1.00 88.88 83 SER A O 1
ATOM 679 N N . LEU A 1 84 ? 11.871 -9.570 -22.011 1.00 88.00 84 LEU A N 1
ATOM 680 C CA . LEU A 1 84 ? 12.511 -8.606 -21.110 1.00 88.00 84 LEU A CA 1
ATOM 681 C C . LEU A 1 84 ? 13.278 -7.515 -21.878 1.00 88.00 84 LEU A C 1
ATOM 683 O O . LEU A 1 84 ? 13.175 -6.339 -21.537 1.00 88.00 84 LEU A O 1
ATOM 687 N N . GLU A 1 85 ? 13.991 -7.895 -22.937 1.00 89.62 85 GLU A N 1
ATOM 688 C CA . GLU A 1 85 ? 14.751 -6.962 -23.775 1.00 89.62 85 GLU A CA 1
ATOM 689 C C . GLU A 1 85 ? 13.853 -5.953 -24.493 1.00 89.62 85 GLU A C 1
ATOM 691 O O . GLU A 1 85 ? 14.162 -4.761 -24.541 1.00 89.62 85 GLU A O 1
ATOM 696 N N . LEU A 1 86 ? 12.695 -6.397 -24.977 1.00 89.50 86 LEU A N 1
ATOM 697 C CA . LEU A 1 86 ? 11.751 -5.524 -25.663 1.00 89.50 86 LEU A CA 1
ATOM 698 C C . LEU A 1 86 ? 11.022 -4.587 -24.684 1.00 89.50 86 LEU A C 1
ATOM 700 O O . LEU A 1 86 ? 10.720 -3.440 -25.019 1.00 89.50 86 LEU A O 1
ATOM 704 N N . LEU A 1 87 ? 10.811 -5.037 -23.442 1.00 90.00 87 LEU A N 1
ATOM 705 C CA . LEU A 1 87 ? 10.257 -4.214 -22.368 1.00 90.00 87 LEU A CA 1
ATOM 706 C C . LEU A 1 87 ? 11.230 -3.094 -21.988 1.00 90.00 87 LEU A C 1
ATOM 708 O O . LEU A 1 87 ? 10.804 -1.951 -21.837 1.00 90.00 87 LEU A O 1
ATOM 712 N N . LYS A 1 88 ? 12.527 -3.414 -21.876 1.00 89.06 88 LYS A N 1
ATOM 713 C CA . LYS A 1 88 ? 13.594 -2.436 -21.620 1.00 89.06 88 LYS A CA 1
ATOM 714 C C . LYS A 1 88 ? 13.662 -1.392 -22.732 1.00 89.06 88 LYS A C 1
ATOM 716 O O . LYS A 1 88 ? 13.613 -0.205 -22.432 1.00 89.06 88 LYS A O 1
ATOM 721 N N . HIS A 1 89 ? 13.686 -1.823 -23.996 1.00 90.19 89 HIS A N 1
ATOM 722 C CA . HIS A 1 89 ? 13.722 -0.907 -25.141 1.00 90.19 89 HIS A CA 1
ATOM 723 C C . HIS A 1 89 ? 12.525 0.044 -25.146 1.00 90.19 89 HIS A C 1
ATOM 725 O 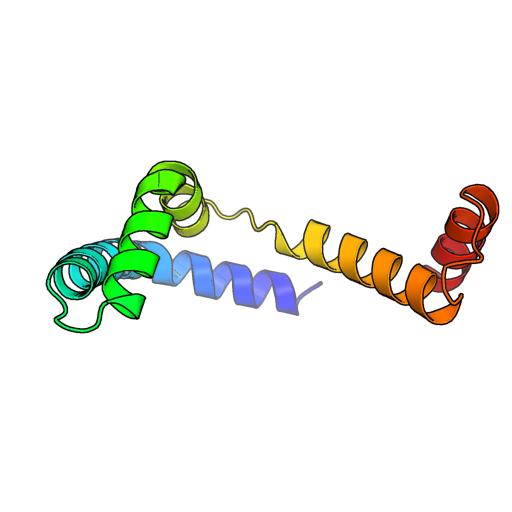O . HIS A 1 89 ? 12.693 1.251 -25.302 1.00 90.19 89 HIS A O 1
ATOM 731 N N . ARG A 1 90 ? 11.308 -0.470 -24.916 1.00 87.94 90 ARG A N 1
ATOM 732 C CA . ARG A 1 90 ? 10.118 0.388 -24.898 1.00 87.94 90 ARG A CA 1
ATOM 733 C C . ARG A 1 90 ? 10.054 1.306 -23.678 1.00 87.94 90 ARG A C 1
ATOM 735 O O . ARG A 1 90 ? 9.480 2.384 -23.770 1.00 87.94 90 ARG A O 1
ATOM 742 N N . LEU A 1 91 ? 10.621 0.891 -22.547 1.00 87.31 91 LEU A N 1
ATOM 743 C CA . LEU A 1 91 ? 10.722 1.749 -21.373 1.00 87.31 91 LEU A CA 1
ATOM 744 C C . LEU A 1 91 ? 11.667 2.927 -21.638 1.00 87.31 91 LEU A C 1
ATOM 746 O O . LEU A 1 91 ? 11.296 4.048 -21.320 1.00 87.31 91 LEU A O 1
ATOM 750 N N . VAL A 1 92 ? 12.831 2.684 -22.253 1.00 87.62 92 VAL A N 1
ATOM 751 C CA . VAL A 1 92 ? 13.782 3.743 -22.637 1.00 87.62 92 VAL A CA 1
ATOM 752 C C . VAL A 1 92 ? 13.135 4.716 -23.625 1.00 87.62 92 VAL A C 1
ATOM 754 O O . VAL A 1 92 ? 13.116 5.907 -23.354 1.00 87.62 92 VAL A O 1
ATOM 757 N N . MET A 1 93 ? 12.465 4.209 -24.667 1.00 81.69 93 MET A N 1
ATOM 758 C CA . MET A 1 93 ? 11.743 5.046 -25.641 1.00 81.69 93 MET A CA 1
ATOM 759 C C . MET A 1 93 ? 10.610 5.908 -25.046 1.00 81.69 93 MET A C 1
ATOM 761 O O . MET A 1 93 ? 10.150 6.832 -25.702 1.00 81.69 93 MET A O 1
ATOM 765 N N . GLN A 1 94 ? 10.097 5.591 -23.851 1.00 71.00 94 GLN A N 1
ATOM 766 C CA . GLN A 1 94 ? 9.075 6.398 -23.160 1.00 71.00 94 GLN A CA 1
ATOM 767 C C . GLN A 1 94 ? 9.658 7.371 -22.123 1.00 71.00 94 GLN A C 1
ATOM 769 O O . GLN A 1 94 ? 8.894 8.083 -21.462 1.00 71.00 94 GLN A O 1
ATOM 774 N N . LEU A 1 95 ? 10.971 7.327 -21.893 1.00 63.19 95 LEU A N 1
ATOM 775 C CA . LEU A 1 95 ? 11.677 8.184 -20.941 1.00 63.19 95 LEU A CA 1
ATOM 776 C C . LEU A 1 95 ? 12.376 9.376 -21.613 1.00 63.19 95 LEU A C 1
ATOM 778 O O . LEU A 1 95 ? 12.758 10.293 -20.883 1.00 63.19 95 LEU A O 1
ATOM 782 N N . ASP A 1 96 ? 12.489 9.359 -22.943 1.00 48.66 96 ASP A N 1
ATOM 783 C CA . ASP A 1 96 ? 12.872 10.492 -23.800 1.00 48.66 96 ASP A CA 1
ATOM 784 C C . ASP A 1 96 ? 11.673 11.424 -24.069 1.00 48.66 96 ASP A C 1
ATOM 786 O O . ASP A 1 96 ? 11.883 12.659 -24.117 1.00 48.66 96 ASP A O 1
#